Protein AF-A0A396JDG4-F1 (afdb_monomer)

Solvent-accessible surface area (backbone atoms only — not comparable to full-atom values): 11541 Å² total; per-residue (Å²): 140,85,80,85,82,84,84,81,78,86,81,74,75,76,82,70,88,58,73,81,92,76,73,89,74,81,71,79,73,73,81,69,90,82,73,82,77,80,79,78,81,78,89,77,88,85,74,96,70,84,89,73,84,75,77,83,79,75,79,80,83,83,72,79,79,73,90,72,49,70,68,58,61,70,65,62,67,87,74,78,76,72,82,42,72,64,56,54,53,49,52,51,50,54,54,50,50,62,75,68,53,84,51,70,62,62,48,53,51,50,51,51,52,32,49,76,70,69,54,38,82,82,40,52,67,63,52,48,54,51,51,53,50,59,69,71,48,86,65,65,77,40,75,81,32,70,68,52,38,50,50,52,53,52,53,40,50,76,73,68,48,91,70,85,92,72,137

Organism: Medicago truncatula (NCBI:txid3880)

Mean predicted aligned error: 16.45 Å

Foldseek 3Di:
DDDDDPDDDPPCPDPPPADPPDDPPPPPVPPPVPDDDPDPDDDDDDDDDDDPPPPPDDDDPPDDDDSDDPVNVVPDDPPPPPCDPVNVVVLVVLVVVLVPDPDLQVNLVSCVVCVVVVNNVSVVVSNVVSLVCVLPDPDPVQVVDPVSVVSNVVSCVVVPHDDDPDD

Nearest PDB structures (foldseek):
  1n20-assembly1_A  TM=7.593E-01  e=4.155E-05  Salvia officinalis
  1n23-assembly1_B  TM=8.221E-01  e=1.982E-04  Salvia officinalis
  1n21-assembly1_A  TM=8.178E-01  e=2.358E-04  Salvia officinalis
  7e6w-assembly2_B  TM=7.489E-01  e=1.418E-03  Santalum album

Secondary structure (DSSP, 8-state):
-PPP------------SS--------------TTS----------------------PPP--PPPPSS-HHHHHH---------HHHHHHHHHHHHHHHH---HHHHHHHHHHHHHTT-GGGGHHHHHHHHHHHHH---TTGGG-HHHHHHHHHHHHHTT----S--

Radius of gyration: 29.44 Å; Cα contacts (8 Å, |Δi|>4): 42; chains: 1; bounding box: 48×60×81 Å

Structure (mmCIF, N/CA/C/O backbone):
data_AF-A0A396JDG4-F1
#
_entry.id   AF-A0A396JDG4-F1
#
loop_
_atom_site.group_PDB
_atom_site.id
_atom_site.type_symbol
_atom_site.label_atom_id
_atom_site.label_alt_id
_atom_site.label_comp_id
_atom_site.label_asym_id
_atom_site.label_entity_id
_atom_site.label_seq_id
_atom_site.pdbx_PDB_ins_code
_atom_site.Cartn_x
_atom_site.Cartn_y
_atom_site.Cartn_z
_atom_site.occupancy
_atom_site.B_iso_or_equiv
_atom_site.auth_seq_id
_atom_site.auth_comp_id
_atom_site.auth_asym_id
_atom_site.auth_atom_id
_atom_site.pdbx_PDB_model_num
ATOM 1 N N . MET A 1 1 ? 8.055 34.142 14.256 1.00 36.75 1 MET A N 1
ATOM 2 C CA . MET A 1 1 ? 9.062 33.120 13.902 1.00 36.75 1 MET A CA 1
ATOM 3 C C . MET A 1 1 ? 8.554 32.400 12.665 1.00 36.75 1 MET A C 1
ATOM 5 O O . MET A 1 1 ? 7.569 31.684 12.761 1.00 36.75 1 MET A O 1
ATOM 9 N N . ALA A 1 2 ? 9.116 32.727 11.501 1.00 33.78 2 ALA A N 1
ATOM 10 C CA . ALA A 1 2 ? 8.681 32.232 10.198 1.00 33.78 2 ALA A CA 1
ATOM 11 C C . ALA A 1 2 ? 9.642 31.129 9.733 1.00 33.78 2 ALA A C 1
ATOM 13 O O . ALA A 1 2 ? 10.852 31.340 9.730 1.00 33.78 2 ALA A O 1
ATOM 14 N N . PHE A 1 3 ? 9.106 29.965 9.369 1.00 38.94 3 PHE A N 1
ATOM 15 C CA . PHE A 1 3 ? 9.867 28.866 8.775 1.00 38.94 3 PHE A CA 1
ATOM 16 C C . PHE A 1 3 ? 9.816 28.982 7.243 1.00 38.94 3 PHE A C 1
ATOM 18 O O . PHE A 1 3 ? 8.729 29.191 6.701 1.00 38.94 3 PHE A O 1
ATOM 25 N N . PRO A 1 4 ? 10.950 28.867 6.529 1.00 42.66 4 PRO A N 1
ATOM 26 C CA . PRO A 1 4 ? 10.963 28.958 5.079 1.00 42.66 4 PRO A CA 1
ATOM 27 C C . PRO A 1 4 ? 10.480 27.646 4.452 1.00 42.66 4 PRO A C 1
ATOM 29 O O . PRO A 1 4 ? 10.881 26.550 4.843 1.00 42.66 4 PRO A O 1
ATOM 32 N N . ILE A 1 5 ? 9.625 27.785 3.445 1.00 41.44 5 ILE A N 1
ATOM 33 C CA . ILE A 1 5 ? 9.131 26.709 2.592 1.00 41.44 5 ILE A CA 1
ATOM 34 C C . ILE A 1 5 ? 10.183 26.502 1.499 1.00 41.44 5 ILE A C 1
ATOM 36 O O . ILE A 1 5 ? 10.290 27.319 0.586 1.00 41.44 5 ILE A O 1
ATOM 40 N N . LEU A 1 6 ? 10.982 25.437 1.584 1.00 39.16 6 LEU A N 1
ATOM 41 C CA . LEU A 1 6 ? 11.839 25.025 0.472 1.00 39.16 6 LEU A CA 1
ATOM 42 C C . LEU A 1 6 ? 11.048 24.062 -0.416 1.00 39.16 6 LEU A C 1
ATOM 44 O O . LEU A 1 6 ? 11.137 22.841 -0.304 1.00 39.16 6 LEU A O 1
ATOM 48 N N . GLY A 1 7 ? 10.218 24.642 -1.279 1.00 44.94 7 GLY A N 1
ATOM 49 C CA . GLY A 1 7 ? 9.712 23.950 -2.451 1.00 44.94 7 GLY A CA 1
ATOM 50 C C . GLY A 1 7 ? 10.827 23.843 -3.484 1.00 44.94 7 GLY A C 1
ATOM 51 O O . GLY A 1 7 ? 11.378 24.865 -3.864 1.00 44.94 7 GLY A O 1
ATOM 52 N N . THR A 1 8 ? 11.147 22.608 -3.880 1.00 41.66 8 THR A N 1
ATOM 53 C CA . THR A 1 8 ? 11.453 22.121 -5.244 1.00 41.66 8 THR A CA 1
ATOM 54 C C . THR A 1 8 ? 12.402 20.927 -5.150 1.00 41.66 8 THR A C 1
ATOM 56 O O . THR A 1 8 ? 13.619 21.083 -5.100 1.00 41.66 8 THR A O 1
ATOM 59 N N . LEU A 1 9 ? 11.845 19.717 -5.178 1.00 39.09 9 LEU A N 1
ATOM 60 C CA . LEU A 1 9 ? 12.547 18.567 -5.740 1.00 39.09 9 LEU A CA 1
ATOM 61 C C . LEU A 1 9 ? 11.990 18.370 -7.152 1.00 39.09 9 LEU A C 1
ATOM 63 O O . LEU A 1 9 ? 10.772 18.231 -7.293 1.00 39.09 9 LEU A O 1
ATOM 67 N N . PRO A 1 10 ? 12.824 18.360 -8.205 1.00 39.09 10 PRO A N 1
ATOM 68 C CA . PRO A 1 10 ? 12.369 17.921 -9.505 1.00 39.09 10 PRO A CA 1
ATOM 69 C C . PRO A 1 10 ? 12.205 16.407 -9.401 1.00 39.09 10 PRO A C 1
ATOM 71 O O . PRO A 1 10 ? 13.180 15.655 -9.414 1.00 39.09 10 PRO A O 1
ATOM 74 N N . PHE A 1 11 ? 10.965 15.943 -9.259 1.00 40.09 11 PHE A N 1
ATOM 75 C CA . PHE A 1 11 ? 10.651 14.542 -9.493 1.00 40.09 11 PHE A CA 1
ATOM 76 C C . PHE A 1 11 ? 10.747 14.319 -11.007 1.00 40.09 11 PHE A C 1
ATOM 78 O O . PHE A 1 11 ? 9.758 14.349 -11.736 1.00 40.09 11 PHE A O 1
ATOM 85 N N . SER A 1 12 ? 11.975 14.184 -11.504 1.00 34.41 12 SER A N 1
ATOM 86 C CA . SER A 1 12 ? 12.252 13.783 -12.877 1.00 34.41 12 SER A CA 1
ATOM 87 C C . SER A 1 12 ? 11.892 12.308 -13.003 1.00 34.41 12 SER A C 1
ATOM 89 O O . SER A 1 12 ? 12.751 11.434 -12.934 1.00 34.41 12 SER A O 1
ATOM 91 N N . TYR A 1 13 ? 10.597 12.030 -13.148 1.00 37.44 13 TYR A N 1
ATOM 92 C CA . TYR A 1 13 ? 10.120 10.737 -13.611 1.00 37.44 13 TYR A CA 1
ATOM 93 C C . TYR A 1 13 ? 10.666 10.561 -15.029 1.00 37.44 13 TYR A C 1
ATOM 95 O O . TYR A 1 13 ? 10.245 11.246 -15.966 1.00 37.44 13 TYR A O 1
ATOM 103 N N . THR A 1 14 ? 11.700 9.736 -15.174 1.00 41.88 14 THR A N 1
ATOM 104 C CA . THR A 1 14 ? 12.348 9.512 -16.461 1.00 41.88 14 THR A CA 1
ATOM 105 C C . THR A 1 14 ? 11.324 8.921 -17.430 1.00 41.88 14 THR A C 1
ATOM 107 O O . THR A 1 14 ? 10.716 7.878 -17.197 1.00 41.88 14 THR A O 1
ATOM 110 N N . LYS A 1 15 ? 11.097 9.661 -18.520 1.00 48.28 15 LYS A N 1
ATOM 111 C CA . LYS A 1 15 ? 10.240 9.343 -19.668 1.00 48.28 15 LYS A CA 1
ATOM 112 C C . LYS A 1 15 ? 10.735 8.100 -20.423 1.00 48.28 15 LYS A C 1
ATOM 114 O O . LYS A 1 15 ? 11.154 8.212 -21.569 1.00 48.28 15 LYS A O 1
ATOM 119 N N . ASN A 1 16 ? 10.649 6.919 -19.821 1.00 48.09 16 ASN A N 1
ATOM 120 C CA . ASN A 1 16 ? 10.991 5.669 -20.510 1.00 48.09 16 ASN A CA 1
ATOM 121 C C . ASN A 1 16 ? 9.771 4.788 -20.815 1.00 48.09 16 ASN A C 1
ATOM 123 O O . ASN A 1 16 ? 9.929 3.681 -21.313 1.00 48.09 16 ASN A O 1
ATOM 127 N N . ILE A 1 17 ? 8.551 5.276 -20.560 1.00 52.03 17 ILE A N 1
ATOM 128 C CA . ILE A 1 17 ? 7.316 4.542 -20.892 1.00 52.03 17 ILE A CA 1
ATOM 129 C C . ILE A 1 17 ? 6.873 4.800 -22.342 1.00 52.03 17 ILE A C 1
ATOM 13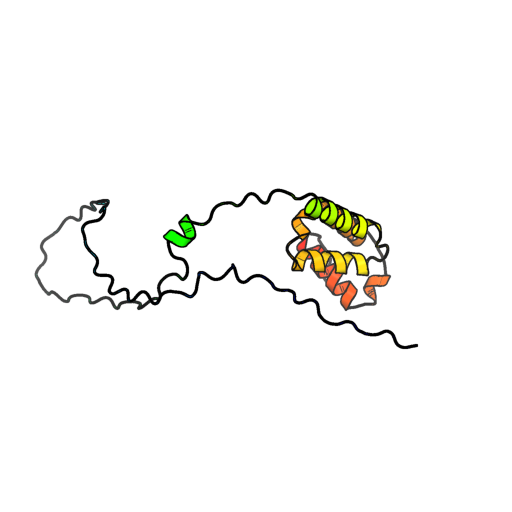1 O O . ILE A 1 17 ? 6.078 4.045 -22.887 1.00 52.03 17 ILE A O 1
ATOM 135 N N . LEU A 1 18 ? 7.389 5.840 -23.003 1.00 49.69 18 LEU A N 1
ATOM 136 C CA . LEU A 1 18 ? 7.053 6.098 -24.400 1.00 49.69 18 LEU A CA 1
ATOM 137 C C . LEU A 1 18 ? 8.112 5.465 -25.314 1.00 49.69 18 LEU A C 1
ATOM 139 O O . LEU A 1 18 ? 9.302 5.704 -25.081 1.00 49.69 18 LEU A O 1
ATOM 143 N N . PRO A 1 19 ? 7.724 4.707 -26.360 1.00 52.50 19 PRO A N 1
ATOM 144 C CA . PRO A 1 19 ? 8.673 4.308 -27.391 1.00 52.50 19 PRO A CA 1
ATOM 145 C C . PRO A 1 19 ? 9.361 5.563 -27.952 1.00 52.50 19 PRO A C 1
ATOM 147 O O . PRO A 1 19 ? 8.748 6.638 -27.969 1.00 52.50 19 PRO A O 1
ATOM 150 N N . PRO A 1 20 ? 10.627 5.470 -28.397 1.00 55.34 20 PRO A N 1
ATOM 151 C CA . PRO A 1 20 ? 11.340 6.622 -28.930 1.00 55.34 20 PRO A CA 1
ATOM 152 C C . PRO A 1 20 ? 10.517 7.266 -30.056 1.00 55.34 20 PRO A C 1
ATOM 154 O O . PRO A 1 20 ? 10.313 6.674 -31.116 1.00 55.34 20 PRO A O 1
ATOM 157 N N . LEU A 1 21 ? 10.034 8.492 -29.813 1.00 54.03 21 LEU A N 1
ATOM 158 C CA . LEU A 1 21 ? 9.389 9.365 -30.799 1.00 54.03 21 LEU A CA 1
ATOM 159 C C . LEU A 1 21 ? 10.452 9.803 -31.807 1.00 54.03 21 LEU A C 1
ATOM 161 O O . LEU A 1 21 ? 11.014 10.891 -31.731 1.00 54.03 21 LEU A O 1
ATOM 165 N N . GLY A 1 22 ? 10.804 8.901 -32.711 1.00 55.44 22 GLY A N 1
ATOM 166 C CA . GLY A 1 22 ? 11.987 9.085 -33.529 1.00 55.44 22 GLY A CA 1
ATOM 167 C C . GLY A 1 22 ? 12.079 8.059 -34.632 1.00 55.44 22 GLY A C 1
ATOM 168 O O . GLY A 1 22 ? 13.030 7.288 -34.655 1.00 55.44 22 GLY A O 1
ATOM 169 N N . LYS A 1 23 ? 11.076 8.055 -35.516 1.00 42.19 23 LYS A N 1
ATOM 170 C CA . LYS A 1 23 ? 11.201 7.880 -36.973 1.00 42.19 23 LYS A CA 1
ATOM 171 C C . LYS A 1 23 ? 9.798 7.929 -37.575 1.00 42.19 23 LYS A C 1
ATOM 173 O O . LYS A 1 23 ? 8.946 7.103 -37.264 1.00 42.19 23 LYS A O 1
ATOM 178 N N . LYS A 1 24 ? 9.548 8.909 -38.450 1.00 43.38 24 LYS A N 1
ATOM 179 C CA . LYS A 1 24 ? 8.449 8.812 -39.413 1.00 43.38 24 LYS A CA 1
ATOM 180 C C . LYS A 1 24 ? 8.814 7.671 -40.353 1.00 43.38 24 LYS A C 1
ATOM 182 O O . LYS A 1 24 ? 9.549 7.877 -41.313 1.00 43.38 24 LYS A O 1
ATOM 187 N N . TYR A 1 25 ? 8.357 6.465 -40.054 1.00 46.28 25 TYR A N 1
ATOM 188 C CA . TYR A 1 25 ? 8.369 5.409 -41.048 1.00 46.28 25 TYR A CA 1
ATOM 189 C C . TYR A 1 25 ? 7.252 5.753 -42.026 1.00 46.28 25 TYR A C 1
ATOM 191 O O . TYR A 1 25 ? 6.071 5.591 -41.728 1.00 46.28 25 TYR A O 1
ATOM 199 N N . SER A 1 26 ? 7.618 6.297 -43.182 1.00 42.47 26 SER A N 1
ATOM 200 C CA . SER A 1 26 ? 6.758 6.245 -44.355 1.00 42.47 26 SER A CA 1
ATOM 201 C C . SER A 1 26 ? 6.608 4.771 -44.733 1.00 42.47 26 SER A C 1
ATOM 203 O O . SER A 1 26 ? 7.365 4.255 -45.552 1.00 42.47 26 SER A O 1
ATOM 205 N N . SER A 1 27 ? 5.684 4.052 -44.097 1.00 46.31 27 SER A N 1
ATOM 206 C CA . SER A 1 27 ? 5.363 2.696 -44.517 1.00 46.31 27 SER A CA 1
ATOM 207 C C . SER A 1 27 ? 4.438 2.784 -45.728 1.00 46.31 27 SER A C 1
ATOM 209 O O . SER A 1 27 ? 3.234 2.562 -45.632 1.00 46.31 27 SER A O 1
ATOM 211 N N . LEU A 1 28 ? 5.014 3.048 -46.900 1.00 41.34 28 LEU A N 1
ATOM 212 C CA . LEU A 1 28 ? 4.587 2.286 -48.066 1.00 41.34 28 LEU A CA 1
ATOM 213 C C . LEU A 1 28 ? 5.071 0.862 -47.797 1.00 41.34 28 LEU A C 1
ATOM 215 O O . LEU A 1 28 ? 6.162 0.466 -48.201 1.00 41.34 28 LEU A O 1
ATOM 219 N N . ALA A 1 29 ? 4.294 0.123 -47.004 1.00 41.06 29 ALA A N 1
ATOM 220 C CA . ALA A 1 29 ? 4.475 -1.304 -46.860 1.00 41.06 29 ALA A CA 1
ATOM 221 C C . ALA A 1 29 ? 4.129 -1.912 -48.219 1.00 41.06 29 ALA A C 1
ATOM 223 O O . ALA A 1 29 ? 2.984 -2.248 -48.505 1.00 41.06 29 ALA A O 1
ATOM 224 N N . THR A 1 30 ? 5.128 -1.993 -49.092 1.00 39.91 30 THR A N 1
ATOM 225 C CA . THR A 1 30 ? 5.068 -2.908 -50.220 1.00 39.91 30 THR A CA 1
ATOM 226 C C . THR A 1 30 ? 5.162 -4.284 -49.582 1.00 39.91 30 THR A C 1
ATOM 228 O O . THR A 1 30 ? 6.231 -4.677 -49.116 1.00 39.91 30 THR A O 1
ATOM 231 N N . CYS A 1 31 ? 4.027 -4.968 -49.445 1.00 32.09 31 CYS A N 1
ATOM 232 C CA . CYS A 1 31 ? 4.004 -6.360 -49.025 1.00 32.09 31 CYS A CA 1
ATOM 233 C C . CYS A 1 31 ? 4.823 -7.154 -50.045 1.00 32.09 31 CYS A C 1
ATOM 235 O O . CYS A 1 31 ? 4.338 -7.450 -51.132 1.00 32.09 31 CYS A O 1
ATOM 237 N N . ASN A 1 32 ? 6.080 -7.452 -49.716 1.00 42.25 32 ASN A N 1
ATOM 238 C CA . ASN A 1 32 ? 6.863 -8.420 -50.462 1.00 42.25 32 ASN A CA 1
ATOM 239 C C . ASN A 1 32 ? 6.351 -9.810 -50.046 1.00 42.25 32 ASN A C 1
ATOM 241 O O . ASN A 1 32 ? 6.492 -10.164 -48.875 1.00 42.25 32 ASN A O 1
ATOM 245 N N . PRO A 1 33 ? 5.730 -10.594 -50.942 1.00 43.47 33 PRO A N 1
ATOM 246 C CA . PRO A 1 33 ? 5.060 -11.849 -50.584 1.00 43.47 33 PRO A CA 1
ATOM 247 C C . PRO A 1 33 ? 6.011 -12.996 -50.178 1.00 43.47 33 PRO A C 1
ATOM 249 O O . PRO A 1 33 ? 5.553 -14.111 -49.942 1.00 43.47 33 PRO A O 1
ATOM 252 N N . ASN A 1 34 ? 7.321 -12.751 -50.064 1.00 47.03 34 ASN A N 1
ATOM 253 C CA . ASN A 1 34 ? 8.339 -13.804 -50.010 1.00 47.03 34 ASN A CA 1
ATOM 254 C C . ASN A 1 34 ? 9.015 -14.025 -48.645 1.00 47.03 34 ASN A C 1
ATOM 256 O O . ASN A 1 34 ? 10.132 -14.536 -48.599 1.00 47.03 34 ASN A O 1
ATOM 260 N N . THR A 1 35 ? 8.363 -13.725 -47.522 1.00 47.22 35 THR A N 1
ATOM 261 C CA . THR A 1 35 ? 8.882 -14.116 -46.198 1.00 47.22 35 THR A CA 1
ATOM 262 C C . THR A 1 35 ? 7.856 -14.934 -45.414 1.00 47.22 35 THR A C 1
ATOM 264 O O . THR A 1 35 ? 6.898 -14.414 -44.858 1.00 47.22 35 THR A O 1
ATOM 267 N N . PHE A 1 36 ? 8.086 -16.254 -45.428 1.00 47.34 36 PHE A N 1
ATOM 268 C CA . PHE A 1 36 ? 7.437 -17.319 -44.652 1.00 47.34 36 PHE A CA 1
ATOM 269 C C . PHE A 1 36 ? 5.904 -17.258 -44.546 1.00 47.34 36 PHE A C 1
ATOM 271 O O . PHE A 1 36 ? 5.325 -17.012 -43.492 1.00 47.34 36 PHE A O 1
ATOM 278 N N . SER A 1 37 ? 5.239 -17.626 -45.645 1.00 45.69 37 SER A N 1
ATOM 279 C CA . SER A 1 37 ? 3.863 -18.129 -45.585 1.00 45.69 37 SER A CA 1
ATOM 280 C C . SER A 1 37 ? 3.845 -19.497 -44.899 1.00 45.69 37 SER A C 1
ATOM 282 O O . SER A 1 37 ? 4.175 -20.509 -45.521 1.00 45.69 37 SER A O 1
ATOM 284 N N . ILE A 1 38 ? 3.408 -19.558 -43.640 1.00 45.41 38 ILE A N 1
ATOM 285 C CA . ILE A 1 38 ? 2.816 -20.794 -43.117 1.00 45.41 38 ILE A CA 1
ATOM 286 C C . ILE A 1 38 ? 1.528 -20.994 -43.919 1.00 45.41 38 ILE A C 1
ATOM 288 O O . ILE A 1 38 ? 0.539 -20.296 -43.709 1.00 45.41 38 ILE A O 1
ATOM 292 N N . LYS A 1 39 ? 1.563 -21.894 -44.906 1.00 42.12 39 LYS A N 1
ATOM 293 C CA . LYS A 1 39 ? 0.383 -22.258 -45.693 1.00 42.12 39 LYS A CA 1
ATOM 294 C C . LYS A 1 39 ? -0.583 -23.033 -44.7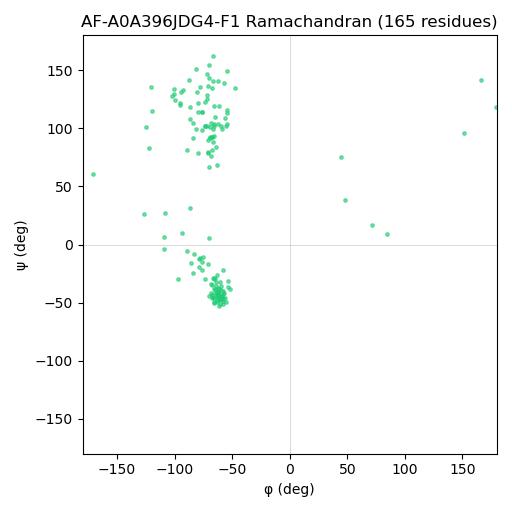96 1.00 42.12 39 LYS A C 1
ATOM 296 O O . LYS A 1 39 ? -0.488 -24.252 -44.693 1.00 42.12 39 LYS A O 1
ATOM 301 N N . THR A 1 40 ? -1.529 -22.352 -44.163 1.00 55.28 40 THR A N 1
ATOM 302 C CA . THR A 1 40 ? -2.755 -22.996 -43.687 1.00 55.28 40 THR A CA 1
ATOM 303 C C . THR A 1 40 ? -3.657 -23.227 -44.895 1.00 55.28 40 THR A C 1
ATOM 305 O O . THR A 1 40 ? -4.316 -22.321 -45.399 1.00 55.28 40 THR A O 1
ATOM 308 N N . GLN A 1 41 ? -3.630 -24.450 -45.423 1.00 45.00 41 GLN A N 1
ATOM 309 C CA . GLN A 1 41 ? -4.472 -24.841 -46.546 1.00 45.00 41 GLN A CA 1
ATOM 310 C C . GLN A 1 41 ? -5.872 -25.195 -46.027 1.00 45.00 41 GLN A C 1
ATOM 312 O O . GLN A 1 41 ? -6.098 -26.288 -45.517 1.00 45.00 41 GLN A O 1
ATOM 317 N N . CYS A 1 42 ? -6.818 -24.264 -46.147 1.00 46.47 42 CYS A N 1
ATOM 318 C CA . CYS A 1 42 ? -8.239 -24.557 -45.971 1.00 46.47 42 CYS A CA 1
ATOM 319 C C . CYS A 1 42 ? -8.804 -25.044 -47.310 1.00 46.47 42 CYS A C 1
ATOM 321 O O . CYS A 1 42 ? -8.781 -24.308 -48.295 1.00 46.47 42 CYS A O 1
ATOM 323 N N . ASN A 1 43 ? -9.297 -26.281 -47.356 1.00 50.88 43 ASN A N 1
ATOM 324 C CA . ASN A 1 43 ? -9.881 -26.860 -48.562 1.00 50.88 43 ASN A CA 1
ATOM 325 C C . ASN A 1 43 ? -11.369 -26.478 -48.633 1.00 50.88 43 ASN A C 1
ATOM 327 O O . ASN A 1 43 ? -12.171 -26.978 -47.845 1.00 50.88 43 ASN A O 1
ATOM 331 N N . ALA A 1 44 ? -11.742 -25.582 -49.546 1.00 53.38 44 ALA A N 1
ATOM 332 C CA . ALA A 1 44 ? -13.141 -25.284 -49.846 1.00 53.38 44 ALA A CA 1
ATOM 333 C C . ALA A 1 44 ? -13.551 -26.025 -51.125 1.00 53.38 44 ALA A C 1
ATOM 335 O O . ALA A 1 44 ? -12.865 -25.946 -52.141 1.00 53.38 44 ALA A O 1
ATOM 336 N N . SER A 1 45 ? -14.665 -26.756 -51.073 1.00 54.19 45 SER A N 1
ATOM 337 C CA . SER A 1 45 ? -15.236 -27.422 -52.245 1.00 54.19 45 SER A CA 1
ATOM 338 C C . SER A 1 45 ? -15.936 -26.383 -53.125 1.00 54.19 45 SER A C 1
ATOM 340 O O . SER A 1 45 ? -16.929 -25.786 -52.710 1.00 54.19 45 SER A O 1
ATOM 342 N N . SER A 1 46 ? -15.411 -26.147 -54.328 1.00 52.59 46 SER A N 1
ATOM 343 C CA . SER A 1 46 ? -16.047 -25.294 -55.330 1.00 52.59 46 SER A CA 1
ATOM 344 C C . SER A 1 46 ? -17.159 -26.072 -56.036 1.00 52.59 46 SER A C 1
ATOM 346 O O . SER A 1 46 ? -16.894 -27.045 -56.740 1.00 52.59 46 SER A O 1
ATOM 348 N N . LYS A 1 47 ? -18.413 -25.648 -55.852 1.00 50.09 47 LYS A N 1
ATOM 349 C CA . LYS A 1 47 ? -19.487 -25.941 -56.806 1.00 50.09 47 LYS A CA 1
ATOM 350 C C . LYS A 1 47 ? -19.607 -24.742 -57.737 1.00 50.09 47 LYS A C 1
ATOM 352 O O . LYS A 1 47 ? -19.844 -23.635 -57.259 1.00 50.09 47 LYS A O 1
ATOM 357 N N . ASP A 1 48 ? -19.441 -24.977 -59.033 1.00 53.03 48 ASP A N 1
ATOM 358 C CA . ASP A 1 48 ? -19.610 -23.962 -60.068 1.00 53.03 48 ASP A CA 1
ATOM 359 C C . ASP A 1 48 ? -21.076 -23.505 -60.103 1.00 53.03 48 ASP A C 1
ATOM 361 O O . ASP A 1 48 ? -21.975 -24.256 -60.488 1.00 53.03 48 ASP A O 1
ATOM 365 N N . ALA A 1 49 ? -21.327 -22.272 -59.667 1.00 49.91 49 ALA A N 1
ATOM 366 C CA . ALA A 1 49 ? -22.606 -21.591 -59.815 1.00 49.91 49 ALA A CA 1
ATOM 367 C C . ALA A 1 49 ? -22.385 -20.307 -60.619 1.00 49.91 49 ALA A C 1
ATOM 369 O O . ALA A 1 49 ? -21.401 -19.601 -60.414 1.00 49.91 49 ALA A O 1
ATOM 370 N N . LYS A 1 50 ? -23.294 -20.076 -61.573 1.00 47.38 50 LYS A N 1
ATOM 371 C CA . LYS A 1 50 ? -23.232 -19.048 -62.616 1.00 47.38 50 LYS A CA 1
ATOM 372 C C . LYS A 1 50 ? -22.863 -17.662 -62.079 1.00 47.38 50 LYS A C 1
ATOM 374 O O . LYS A 1 50 ? -23.420 -17.193 -61.093 1.00 47.38 50 LYS A O 1
ATOM 379 N N . ASP A 1 51 ? -21.952 -17.057 -62.828 1.00 54.78 51 ASP A N 1
ATOM 380 C CA . ASP A 1 51 ? -21.410 -15.711 -62.730 1.00 54.78 51 ASP A CA 1
ATOM 381 C C . ASP A 1 51 ? -22.509 -14.632 -62.766 1.00 54.78 51 ASP A C 1
ATOM 383 O O . ASP A 1 51 ? -23.055 -14.309 -63.819 1.00 54.78 51 ASP A O 1
ATOM 387 N N . ASP A 1 52 ? -22.843 -14.101 -61.592 1.00 54.91 52 ASP A N 1
ATOM 388 C CA . ASP A 1 52 ? -23.253 -12.708 -61.420 1.00 54.91 52 ASP A CA 1
ATOM 389 C C . ASP A 1 52 ? -22.261 -12.111 -60.415 1.00 54.91 52 ASP A C 1
ATOM 391 O O . ASP A 1 52 ? -22.460 -12.162 -59.196 1.00 54.91 52 ASP A O 1
ATOM 395 N N . SER A 1 53 ? -21.094 -11.685 -60.914 1.00 63.50 53 SER A N 1
ATOM 396 C CA . SER A 1 53 ? -19.980 -11.178 -60.111 1.00 63.50 53 SER A CA 1
ATOM 397 C C . SER A 1 53 ? -20.299 -9.811 -59.492 1.00 63.50 53 SER A C 1
ATOM 399 O O . SER A 1 53 ? -19.670 -8.796 -59.805 1.00 63.50 53 SER A O 1
ATOM 401 N N . GLN A 1 54 ? -21.248 -9.746 -58.562 1.00 64.12 54 GLN A N 1
ATOM 402 C CA . GLN A 1 54 ? -21.276 -8.644 -57.611 1.00 64.12 54 GLN A CA 1
ATOM 403 C C . GLN A 1 54 ? -20.107 -8.843 -56.645 1.00 64.12 54 GLN A C 1
ATOM 405 O O . GLN A 1 54 ? -20.218 -9.518 -55.622 1.00 64.12 54 GLN A O 1
ATOM 410 N N . THR A 1 55 ? -18.946 -8.278 -56.983 1.00 65.81 55 THR A N 1
ATOM 411 C CA . THR A 1 55 ? -17.816 -8.154 -56.059 1.00 65.81 55 THR A CA 1
ATOM 412 C C . THR A 1 55 ? -18.299 -7.438 -54.801 1.00 65.81 55 THR A C 1
ATOM 414 O O . THR A 1 55 ? -18.505 -6.223 -54.810 1.00 65.81 55 THR A O 1
ATOM 417 N N . ILE A 1 56 ? -18.504 -8.184 -53.713 1.00 71.25 56 ILE A N 1
ATOM 418 C CA . ILE A 1 56 ? -18.821 -7.615 -52.403 1.00 71.25 56 ILE A CA 1
ATOM 419 C C . ILE A 1 56 ? -17.571 -6.869 -51.922 1.00 71.25 56 ILE A C 1
ATOM 421 O O . ILE A 1 56 ? -16.666 -7.443 -51.314 1.00 71.25 56 ILE A O 1
ATOM 425 N N . THR A 1 57 ? -17.499 -5.573 -52.221 1.00 75.19 57 THR A N 1
ATOM 426 C CA . THR A 1 57 ? -16.399 -4.710 -51.786 1.00 75.19 57 THR A CA 1
ATOM 427 C C . THR A 1 57 ? -16.543 -4.424 -50.298 1.00 75.19 57 THR A C 1
ATOM 429 O O . THR A 1 57 ? -17.348 -3.595 -49.865 1.00 75.19 57 THR A O 1
ATOM 432 N N . ARG A 1 58 ? -15.742 -5.113 -49.484 1.00 80.06 58 ARG A N 1
ATOM 433 C CA . ARG A 1 58 ? -15.659 -4.843 -48.049 1.00 80.06 58 ARG A CA 1
ATOM 434 C C . ARG A 1 58 ? -14.929 -3.517 -47.811 1.00 80.06 58 ARG A C 1
ATOM 436 O O . ARG A 1 58 ? -13.819 -3.317 -48.294 1.00 80.06 58 ARG A O 1
ATOM 443 N N . ARG A 1 59 ? -15.525 -2.623 -47.014 1.00 84.69 59 ARG A N 1
ATOM 444 C CA . ARG A 1 59 ? -14.866 -1.375 -46.595 1.00 84.69 59 ARG A CA 1
ATOM 445 C C . ARG A 1 59 ? -13.682 -1.677 -45.670 1.00 84.69 59 ARG A C 1
ATOM 447 O O . ARG A 1 59 ? -13.808 -2.468 -44.733 1.00 84.69 59 ARG A O 1
ATOM 454 N N . SER A 1 60 ? -12.548 -1.024 -45.925 1.00 85.31 60 SER A N 1
ATOM 455 C CA . SER A 1 60 ? -11.418 -0.998 -44.992 1.00 85.31 60 SER A CA 1
ATOM 456 C C . SER A 1 60 ? -11.806 -0.224 -43.733 1.00 85.31 60 SER A C 1
ATOM 458 O O . SER A 1 60 ? -12.477 0.803 -43.813 1.00 85.31 60 SER A O 1
ATOM 460 N N . ALA A 1 61 ? -11.369 -0.706 -42.570 1.00 86.69 61 ALA A N 1
ATOM 461 C CA . ALA A 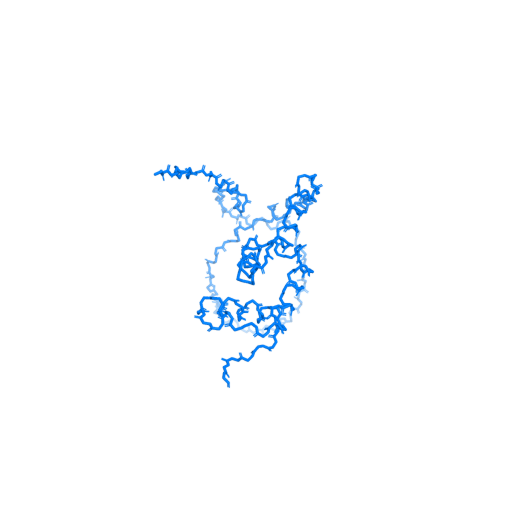1 61 ? -11.618 -0.047 -41.291 1.00 86.69 61 ALA A CA 1
ATOM 462 C C . ALA A 1 61 ? -10.695 1.163 -41.038 1.00 86.69 61 ALA A C 1
ATOM 464 O O . ALA A 1 61 ? -10.945 1.918 -40.105 1.00 86.69 61 ALA A O 1
ATOM 465 N N . ASN A 1 62 ? -9.635 1.347 -41.843 1.00 89.19 62 ASN A N 1
ATOM 466 C CA . ASN A 1 62 ? -8.634 2.419 -41.701 1.00 89.19 62 ASN A CA 1
ATOM 467 C C . ASN A 1 62 ? -8.098 2.584 -40.263 1.00 89.19 62 ASN A C 1
ATOM 469 O O . ASN A 1 62 ? -7.887 3.697 -39.780 1.00 89.19 62 ASN A O 1
ATOM 473 N N . SER A 1 63 ? -7.900 1.465 -39.563 1.00 91.19 63 SER A N 1
ATOM 474 C CA . SER A 1 63 ? -7.387 1.456 -38.194 1.00 91.19 63 SER A CA 1
ATOM 475 C C . SER A 1 63 ? -5.918 1.870 -38.150 1.00 91.19 63 SER A C 1
ATOM 477 O O . SER A 1 63 ? -5.133 1.515 -39.028 1.00 91.19 63 SER A O 1
ATOM 479 N N . GLN A 1 64 ? -5.545 2.608 -37.106 1.00 90.75 64 GLN A N 1
ATOM 480 C CA . GLN A 1 64 ? -4.154 2.985 -36.873 1.00 90.75 64 GLN A CA 1
ATOM 481 C C . GLN A 1 64 ? -3.337 1.769 -36.414 1.00 90.75 64 GLN A C 1
ATOM 483 O O . GLN A 1 64 ? -3.873 0.902 -35.713 1.00 90.75 64 GLN A O 1
ATOM 488 N N . PRO A 1 65 ? -2.051 1.690 -36.789 1.00 88.62 65 PRO A N 1
ATOM 489 C CA . PRO A 1 65 ? -1.179 0.620 -36.335 1.00 88.62 65 PRO A CA 1
ATOM 490 C C . PRO A 1 65 ? -0.917 0.713 -34.825 1.00 88.62 65 PRO A C 1
ATOM 492 O O . PRO A 1 65 ? -1.099 1.755 -34.195 1.00 88.62 65 PRO A O 1
ATOM 495 N N . SER A 1 66 ? -0.456 -0.401 -34.254 1.00 90.75 66 SER A N 1
ATOM 496 C CA . SER A 1 66 ? -0.032 -0.471 -32.855 1.00 90.75 66 SER A CA 1
ATOM 497 C C . SER A 1 66 ? 1.067 0.553 -32.553 1.00 90.75 66 SER A C 1
ATOM 499 O O . SER A 1 66 ? 2.007 0.716 -33.330 1.00 90.75 66 SER A O 1
ATOM 501 N N . ILE A 1 67 ? 0.974 1.189 -31.382 1.00 93.50 67 ILE A N 1
ATOM 502 C CA . ILE A 1 67 ? 2.025 2.065 -30.836 1.00 93.50 67 ILE A CA 1
ATOM 503 C C . ILE A 1 67 ? 3.295 1.256 -30.523 1.00 93.50 67 ILE A C 1
ATOM 505 O O . ILE A 1 67 ? 4.408 1.775 -30.597 1.00 93.50 67 ILE A O 1
ATOM 509 N N . TRP A 1 68 ? 3.134 -0.027 -30.197 1.00 92.00 68 TRP A N 1
ATOM 510 C CA . TRP A 1 68 ? 4.222 -0.939 -29.872 1.00 92.00 68 TRP A CA 1
ATOM 511 C C . TRP A 1 68 ? 4.633 -1.730 -31.109 1.00 92.00 68 TRP A C 1
ATOM 513 O O . TRP A 1 68 ? 3.816 -2.462 -31.677 1.00 92.00 68 TRP A O 1
ATOM 523 N N . THR A 1 69 ? 5.893 -1.588 -31.517 1.00 92.69 69 THR A N 1
ATOM 524 C CA . THR A 1 69 ? 6.479 -2.390 -32.593 1.00 92.69 69 THR A CA 1
ATOM 525 C C . THR A 1 69 ? 6.930 -3.747 -32.065 1.00 92.69 69 THR A C 1
ATOM 527 O O . THR A 1 69 ? 7.305 -3.879 -30.900 1.00 92.69 69 THR A O 1
ATOM 530 N N . TYR A 1 70 ? 6.921 -4.757 -32.937 1.00 91.75 70 TYR A N 1
ATOM 531 C CA . TYR A 1 70 ? 7.378 -6.103 -32.590 1.00 91.75 70 TYR A CA 1
ATOM 532 C C . TYR A 1 70 ? 8.816 -6.092 -32.056 1.00 91.75 70 TYR A C 1
ATOM 534 O O . TYR A 1 70 ? 9.069 -6.633 -30.987 1.00 91.75 70 TYR A O 1
ATOM 542 N N . ASP A 1 71 ? 9.725 -5.381 -32.732 1.00 92.50 71 ASP A N 1
ATOM 543 C CA . ASP A 1 71 ? 11.125 -5.264 -32.308 1.00 92.50 71 ASP A CA 1
ATOM 544 C C . ASP A 1 71 ? 11.265 -4.602 -30.933 1.00 92.50 71 ASP A C 1
ATOM 546 O O . ASP A 1 71 ? 12.091 -5.025 -30.127 1.00 92.50 71 ASP A O 1
ATOM 550 N N . TYR A 1 72 ? 10.441 -3.585 -30.637 1.00 90.00 72 TYR A N 1
ATOM 551 C CA . TYR A 1 72 ? 10.431 -2.951 -29.319 1.00 90.00 72 TYR A CA 1
ATOM 552 C C . TYR A 1 72 ? 10.009 -3.949 -28.246 1.00 90.00 72 TYR A C 1
ATOM 554 O O . TYR A 1 72 ? 10.719 -4.102 -27.257 1.00 90.00 72 TYR A O 1
ATOM 562 N N . ILE A 1 73 ? 8.905 -4.668 -28.465 1.00 91.62 73 ILE A N 1
ATOM 563 C CA . ILE A 1 73 ? 8.418 -5.684 -27.526 1.00 91.62 73 ILE A CA 1
ATOM 564 C C . ILE A 1 73 ? 9.479 -6.775 -27.330 1.00 91.62 73 ILE A C 1
ATOM 566 O O . ILE A 1 73 ? 9.768 -7.142 -26.197 1.00 91.62 73 ILE A O 1
ATOM 570 N N . GLN A 1 74 ? 10.107 -7.238 -28.413 1.00 90.19 74 GLN A N 1
ATOM 571 C CA . GLN A 1 74 ? 11.156 -8.258 -28.377 1.00 90.19 74 GLN A CA 1
ATOM 572 C C . GLN A 1 74 ? 12.425 -7.778 -27.654 1.00 90.19 74 GLN A C 1
ATOM 574 O O . GLN A 1 74 ? 13.140 -8.584 -27.063 1.00 90.19 74 GLN A O 1
ATOM 579 N N . SER A 1 75 ? 12.715 -6.473 -27.694 1.00 91.25 75 SER A N 1
ATOM 580 C CA . SER A 1 75 ? 13.862 -5.871 -27.004 1.00 91.25 75 SER A CA 1
ATOM 581 C C . SER A 1 75 ? 13.668 -5.719 -25.495 1.00 91.25 75 SER A C 1
ATOM 583 O O . SER A 1 75 ? 14.648 -5.483 -24.785 1.00 91.25 75 SER A O 1
ATOM 585 N N . LEU A 1 76 ? 12.432 -5.840 -24.993 1.00 90.31 76 LEU A N 1
ATOM 586 C CA . LEU A 1 76 ? 12.151 -5.776 -23.564 1.00 90.31 76 LEU A CA 1
ATOM 587 C C . LEU A 1 76 ? 12.789 -6.984 -22.881 1.00 90.31 76 LEU A C 1
ATOM 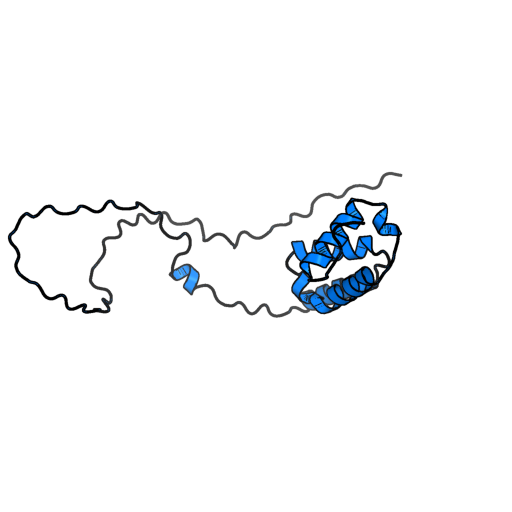589 O O . LEU A 1 76 ? 12.291 -8.106 -22.942 1.00 90.31 76 LEU A O 1
ATOM 593 N N . THR A 1 77 ? 13.910 -6.750 -22.215 1.00 85.12 77 TH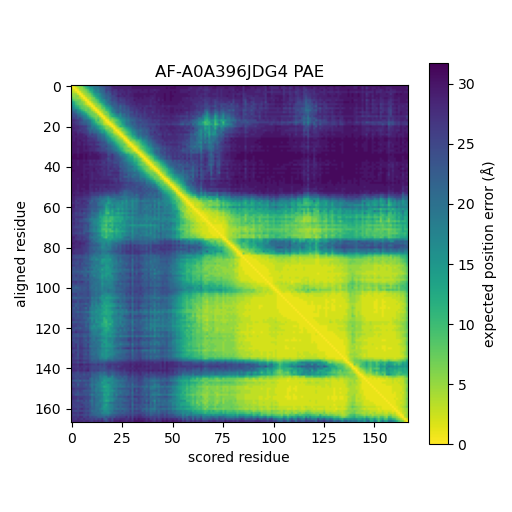R A N 1
ATOM 594 C CA . THR A 1 77 ? 14.519 -7.735 -21.333 1.00 85.12 77 THR A CA 1
ATOM 595 C C . THR A 1 77 ? 13.924 -7.594 -19.939 1.00 85.12 77 THR A C 1
ATOM 597 O O . THR A 1 77 ? 13.681 -6.486 -19.454 1.00 85.12 77 THR A O 1
ATOM 600 N N . ASN A 1 78 ? 13.701 -8.725 -19.266 1.00 72.06 78 ASN A N 1
ATOM 601 C CA . ASN A 1 78 ? 13.434 -8.710 -17.834 1.00 72.06 78 ASN A CA 1
ATOM 602 C C . ASN A 1 78 ? 14.717 -8.265 -17.137 1.00 72.06 78 ASN A C 1
ATOM 604 O O . ASN A 1 78 ? 15.604 -9.071 -16.859 1.00 72.06 78 ASN A O 1
ATOM 608 N N . LEU A 1 79 ? 14.835 -6.960 -16.901 1.00 69.25 79 LEU A N 1
ATOM 609 C CA . LEU A 1 79 ? 15.871 -6.431 -16.040 1.00 69.25 79 LEU A CA 1
ATOM 610 C C . LEU A 1 79 ? 15.551 -6.925 -14.631 1.00 69.25 79 LEU A C 1
ATOM 612 O O . LEU A 1 79 ? 14.676 -6.377 -13.960 1.00 69.25 79 LEU A O 1
ATOM 616 N N . GLU A 1 80 ? 16.226 -7.988 -14.196 1.00 61.94 80 GLU A N 1
ATOM 617 C CA . GLU A 1 80 ? 16.205 -8.376 -12.794 1.00 61.94 80 GLU A CA 1
ATOM 618 C C . GLU A 1 80 ? 16.684 -7.173 -11.988 1.00 61.94 80 GLU A C 1
ATOM 620 O O . GLU A 1 80 ? 17.849 -6.765 -12.042 1.00 61.94 80 GLU A O 1
ATOM 625 N N . VAL A 1 81 ? 15.746 -6.549 -11.277 1.00 65.38 81 VAL A N 1
ATOM 626 C CA . VAL A 1 81 ? 16.041 -5.426 -10.401 1.00 65.38 81 VAL A CA 1
ATOM 627 C C . VAL A 1 81 ? 16.837 -5.999 -9.242 1.00 65.38 81 VAL A C 1
ATOM 629 O O . VAL A 1 81 ? 16.277 -6.479 -8.258 1.00 65.38 81 VAL A O 1
ATOM 632 N N . LYS A 1 82 ? 18.165 -5.990 -9.372 1.00 70.00 82 LYS A N 1
ATOM 633 C CA . LYS A 1 82 ? 19.064 -6.367 -8.288 1.00 70.00 82 LYS A CA 1
ATOM 634 C C . LYS A 1 82 ? 18.699 -5.504 -7.087 1.00 70.00 82 LYS A C 1
ATOM 636 O O . LYS A 1 82 ? 18.831 -4.283 -7.148 1.00 70.00 82 LYS A O 1
ATOM 641 N N . HIS A 1 83 ? 18.219 -6.130 -6.013 1.00 68.31 83 HIS A N 1
ATOM 642 C CA . HIS A 1 83 ? 17.910 -5.422 -4.778 1.00 68.31 83 HIS A CA 1
ATOM 643 C C . HIS A 1 83 ? 19.191 -4.766 -4.269 1.00 68.31 83 HIS A C 1
ATOM 645 O O . HIS A 1 83 ? 20.090 -5.421 -3.740 1.00 68.31 83 HIS A O 1
ATOM 651 N N . THR A 1 84 ? 19.305 -3.461 -4.492 1.00 83.94 84 THR A N 1
ATOM 652 C CA . THR A 1 84 ? 20.435 -2.692 -4.000 1.00 83.94 84 THR A CA 1
ATOM 653 C C . THR A 1 84 ? 20.320 -2.584 -2.485 1.00 83.94 84 THR A C 1
ATOM 655 O O . THR A 1 84 ? 19.231 -2.645 -1.905 1.00 83.94 84 THR A O 1
ATOM 658 N N . LYS A 1 85 ? 21.460 -2.399 -1.817 1.00 87.56 85 LYS A N 1
ATOM 659 C CA . LYS A 1 85 ? 21.491 -2.132 -0.375 1.00 87.56 85 LYS A CA 1
ATOM 660 C C . LYS A 1 85 ? 20.559 -0.970 -0.004 1.00 87.56 85 LYS A C 1
ATOM 662 O O . LYS A 1 85 ? 19.867 -1.038 1.004 1.00 87.56 85 LYS A O 1
ATOM 667 N N . GLU A 1 86 ? 20.502 0.055 -0.849 1.00 87.56 86 GLU A N 1
ATOM 668 C CA . GLU A 1 86 ? 19.634 1.223 -0.681 1.00 87.56 86 GLU A CA 1
ATOM 669 C C . GLU A 1 86 ? 18.150 0.855 -0.691 1.00 87.56 86 GLU A C 1
ATOM 671 O O . GLU A 1 86 ? 17.412 1.300 0.186 1.00 87.56 86 GLU A O 1
ATOM 676 N N . PHE A 1 87 ? 17.724 -0.002 -1.625 1.00 88.62 87 PHE A N 1
ATOM 677 C CA . PHE A 1 87 ? 16.347 -0.484 -1.685 1.00 88.62 87 PHE A CA 1
ATOM 678 C C . PHE A 1 87 ? 15.958 -1.231 -0.406 1.00 88.62 87 PHE A C 1
ATOM 680 O O . PHE A 1 87 ? 14.917 -0.944 0.181 1.00 88.62 87 PHE A O 1
ATOM 687 N N . LEU A 1 88 ? 16.809 -2.150 0.063 1.00 91.19 88 LEU A N 1
ATOM 688 C CA . LEU A 1 88 ? 16.550 -2.902 1.294 1.00 91.19 88 LEU A CA 1
ATOM 689 C C . LEU A 1 88 ? 16.496 -1.977 2.515 1.00 91.19 88 LEU A C 1
ATOM 691 O O . LEU A 1 88 ? 15.583 -2.084 3.329 1.00 91.19 88 LEU A O 1
ATOM 695 N N . MET A 1 89 ? 17.421 -1.018 2.613 1.00 92.75 89 MET A N 1
ATOM 696 C CA . MET A 1 89 ? 17.412 -0.023 3.688 1.00 92.75 89 MET A CA 1
ATOM 697 C C . MET A 1 89 ? 16.151 0.843 3.660 1.00 92.75 89 MET A C 1
ATOM 699 O O . MET A 1 89 ? 15.590 1.138 4.713 1.00 92.75 89 MET A O 1
ATOM 703 N N . LEU A 1 90 ? 15.694 1.261 2.478 1.00 93.94 90 LEU A N 1
ATOM 704 C CA . LEU A 1 90 ? 14.475 2.054 2.346 1.00 93.94 90 LEU A CA 1
ATOM 705 C C . LEU A 1 90 ? 13.234 1.231 2.704 1.00 93.94 90 LEU A C 1
ATOM 707 O O . LEU A 1 90 ? 12.368 1.724 3.423 1.00 93.94 90 LEU A O 1
ATOM 711 N N . LYS A 1 91 ? 13.180 -0.031 2.272 1.00 93.31 91 LYS A N 1
ATOM 712 C CA . LYS A 1 91 ? 12.102 -0.957 2.625 1.00 93.31 91 LYS A CA 1
ATOM 713 C C . LYS A 1 91 ? 11.987 -1.132 4.141 1.00 93.31 91 LYS A C 1
ATOM 715 O O . LYS A 1 91 ? 10.891 -1.019 4.685 1.00 93.31 91 LYS A O 1
ATOM 720 N N . GLU A 1 92 ? 13.106 -1.326 4.833 1.00 94.69 92 GLU A N 1
ATOM 721 C CA . GLU A 1 92 ? 13.114 -1.431 6.297 1.00 94.69 92 GLU A CA 1
ATOM 722 C C . GLU A 1 92 ? 12.749 -0.109 6.988 1.00 94.69 92 GLU A C 1
ATOM 724 O O . GLU A 1 92 ? 12.033 -0.110 7.988 1.00 94.69 92 GLU A O 1
ATOM 729 N N . LYS A 1 93 ? 13.140 1.046 6.435 1.00 94.88 93 LYS A N 1
ATOM 730 C CA . LYS A 1 93 ? 12.674 2.348 6.945 1.00 94.88 93 LYS A CA 1
ATOM 731 C C . LYS A 1 93 ? 11.154 2.481 6.871 1.00 94.88 93 LYS A C 1
ATOM 733 O O . LYS A 1 93 ? 10.545 2.890 7.854 1.00 94.88 93 LYS A O 1
ATOM 738 N N . VAL A 1 94 ? 10.546 2.100 5.747 1.00 95.25 94 VAL A N 1
ATOM 739 C CA . VAL A 1 94 ? 9.082 2.105 5.583 1.00 95.25 94 VAL A CA 1
ATOM 740 C C . VAL A 1 94 ? 8.418 1.147 6.578 1.00 95.25 94 VAL A C 1
ATOM 742 O O . VAL A 1 94 ? 7.425 1.514 7.202 1.00 95.25 94 VAL A O 1
ATOM 745 N N . ARG A 1 95 ? 9.007 -0.033 6.824 1.00 94.44 95 ARG A N 1
ATOM 746 C CA . ARG A 1 95 ? 8.544 -0.957 7.879 1.00 94.44 95 ARG A CA 1
ATOM 747 C C . ARG A 1 95 ? 8.564 -0.333 9.267 1.00 94.44 95 ARG A C 1
ATOM 749 O O . ARG A 1 95 ? 7.588 -0.444 10.000 1.00 94.44 95 ARG A O 1
ATOM 756 N N . MET A 1 96 ? 9.643 0.355 9.628 1.00 93.25 96 MET A N 1
ATOM 757 C CA . MET A 1 96 ? 9.725 1.039 10.921 1.00 93.25 96 MET A CA 1
ATOM 758 C C . MET A 1 96 ? 8.700 2.171 11.052 1.00 93.25 96 MET A C 1
ATOM 760 O O . MET A 1 96 ? 8.205 2.406 12.152 1.00 93.25 96 MET A O 1
ATOM 764 N N . MET A 1 97 ? 8.351 2.853 9.955 1.00 93.88 97 MET A N 1
ATOM 765 C CA . MET A 1 97 ? 7.318 3.896 9.978 1.00 93.88 97 MET A CA 1
ATOM 766 C C . MET A 1 97 ? 5.949 3.339 10.377 1.00 93.88 97 MET A C 1
ATOM 768 O O . MET A 1 97 ? 5.261 3.994 11.154 1.00 93.88 97 MET A O 1
ATOM 772 N N . PHE A 1 98 ? 5.592 2.120 9.949 1.00 90.50 98 PHE A N 1
ATOM 773 C CA . PHE A 1 98 ? 4.364 1.461 10.412 1.00 90.50 98 PHE A CA 1
ATOM 774 C C . PHE A 1 98 ? 4.319 1.304 11.936 1.00 90.50 98 PHE A C 1
ATOM 776 O O . PHE A 1 98 ? 3.290 1.576 12.542 1.00 90.50 98 PHE A O 1
ATOM 783 N N . ASN A 1 99 ? 5.440 0.927 12.558 1.00 86.75 99 ASN A N 1
ATOM 784 C CA . ASN A 1 99 ? 5.514 0.698 14.005 1.00 86.75 99 ASN A CA 1
ATOM 785 C C . ASN A 1 99 ? 5.556 1.992 14.831 1.00 86.75 99 ASN A C 1
ATOM 787 O O . ASN A 1 99 ? 5.274 1.961 16.023 1.00 86.75 99 ASN A O 1
ATOM 791 N N . LYS A 1 100 ? 5.964 3.115 14.227 1.00 90.75 100 LYS A N 1
ATOM 792 C CA . LYS A 1 100 ? 6.088 4.406 14.920 1.00 90.75 100 LYS A CA 1
ATOM 793 C C . LYS A 1 100 ? 4.761 5.169 14.989 1.00 90.75 100 LYS A C 1
ATOM 795 O O . LYS A 1 100 ? 4.611 6.041 15.837 1.00 90.75 100 LYS A O 1
ATOM 800 N N . MET A 1 101 ? 3.833 4.900 14.075 1.00 88.38 101 MET A N 1
ATOM 801 C CA . MET A 1 101 ? 2.537 5.576 14.061 1.00 88.38 101 MET A CA 1
ATOM 802 C C . MET A 1 101 ? 1.606 4.962 15.103 1.00 88.38 101 MET A C 1
ATOM 804 O O . MET A 1 101 ? 1.292 3.776 15.028 1.00 88.38 101 MET A O 1
ATOM 808 N N . GLU A 1 102 ? 1.138 5.785 16.036 1.00 83.69 102 GLU A N 1
ATOM 809 C CA . GLU A 1 102 ? 0.193 5.378 17.085 1.00 83.69 102 GLU A CA 1
ATOM 810 C C . GLU A 1 102 ? -1.261 5.716 16.718 1.00 83.69 102 GLU A C 1
ATOM 812 O O . GLU A 1 102 ? -2.183 5.005 17.112 1.00 83.69 102 GLU A O 1
ATOM 817 N N . ASN A 1 103 ? -1.477 6.771 15.925 1.00 88.00 103 ASN A N 1
ATOM 818 C CA . ASN A 1 103 ? -2.813 7.212 15.536 1.00 88.00 103 ASN A CA 1
ATOM 819 C C . ASN A 1 103 ? -3.374 6.365 14.386 1.00 88.00 103 ASN A C 1
ATOM 821 O O . ASN A 1 103 ? -2.743 6.231 13.336 1.00 88.00 103 ASN A O 1
ATOM 825 N N . GLU A 1 104 ? -4.613 5.888 14.534 1.00 89.00 104 GLU A N 1
ATOM 826 C CA . GLU A 1 104 ? -5.306 5.098 13.503 1.00 89.00 104 GLU A CA 1
ATOM 827 C C . GLU A 1 104 ? -5.463 5.867 12.178 1.00 89.00 104 GLU A C 1
ATOM 829 O O . GLU A 1 104 ? -5.369 5.278 11.105 1.00 89.00 104 GLU A O 1
ATOM 834 N N . ILE A 1 105 ? -5.689 7.187 12.235 1.00 90.25 105 ILE A N 1
ATOM 835 C CA . ILE A 1 105 ? -5.842 8.023 11.033 1.00 90.25 105 ILE A CA 1
ATOM 836 C C . ILE A 1 105 ? -4.527 8.071 10.251 1.00 90.25 105 ILE A C 1
ATOM 838 O O . ILE A 1 105 ? -4.528 7.758 9.064 1.00 90.25 105 ILE A O 1
ATOM 842 N N . ASP A 1 106 ? -3.415 8.379 10.922 1.00 92.62 106 ASP A N 1
ATOM 843 C CA . ASP A 1 106 ? -2.088 8.460 10.297 1.00 92.62 106 ASP A CA 1
ATOM 844 C C . ASP A 1 106 ? -1.699 7.115 9.661 1.00 92.62 106 ASP A C 1
ATOM 846 O O . ASP A 1 106 ? -1.174 7.063 8.548 1.00 92.62 106 ASP A O 1
ATOM 850 N N . GLN A 1 107 ? -2.026 6.005 10.333 1.00 93.75 107 GLN A N 1
ATOM 851 C CA . GLN A 1 107 ? -1.826 4.659 9.800 1.00 93.75 107 GLN A CA 1
ATOM 852 C C . GLN A 1 107 ? -2.635 4.417 8.516 1.00 93.75 107 GLN A C 1
ATOM 854 O O . GLN A 1 107 ? -2.090 3.905 7.535 1.00 93.75 107 GLN A O 1
ATOM 859 N N . LEU A 1 108 ? -3.919 4.793 8.491 1.00 94.06 108 LEU A N 1
ATOM 860 C CA . LEU A 1 108 ? -4.770 4.654 7.304 1.00 94.06 108 LEU A CA 1
ATOM 861 C C . LEU A 1 108 ? -4.282 5.532 6.145 1.00 94.06 108 LEU A C 1
ATOM 863 O O . LEU A 1 108 ? -4.251 5.073 5.003 1.00 94.06 108 LEU A O 1
ATOM 867 N N . GLU A 1 109 ? -3.868 6.768 6.423 1.00 95.12 109 GLU A N 1
ATOM 868 C CA . GLU A 1 109 ? -3.288 7.660 5.414 1.00 95.12 109 GLU A CA 1
ATOM 869 C C . GLU A 1 109 ? -2.002 7.087 4.830 1.00 95.12 109 GLU A C 1
ATOM 871 O O . GLU A 1 109 ? -1.805 7.095 3.614 1.00 95.12 109 GLU A O 1
ATOM 876 N N . PHE A 1 110 ? -1.141 6.529 5.678 1.00 96.38 110 PHE A N 1
ATOM 877 C CA . PHE A 1 110 ? 0.099 5.923 5.224 1.00 96.38 110 PHE A CA 1
ATOM 878 C C . PHE A 1 110 ? -0.149 4.717 4.316 1.00 96.38 110 PHE A C 1
ATOM 880 O O . PHE A 1 110 ? 0.491 4.588 3.268 1.00 96.38 110 PHE A O 1
ATOM 887 N N . ILE A 1 111 ? -1.118 3.866 4.667 1.00 96.38 111 ILE A N 1
ATOM 888 C CA . ILE A 1 111 ? -1.549 2.755 3.810 1.00 96.38 111 ILE A CA 1
ATOM 889 C C . ILE A 1 111 ? -2.045 3.285 2.461 1.00 96.38 111 ILE A C 1
ATOM 891 O O . ILE A 1 111 ? -1.630 2.773 1.418 1.00 96.38 111 ILE A O 1
ATOM 895 N N . ASP A 1 112 ? -2.885 4.322 2.460 1.00 96.25 112 ASP A N 1
ATOM 896 C CA . ASP A 1 112 ? -3.407 4.914 1.227 1.00 96.25 112 ASP A CA 1
ATOM 897 C C . ASP A 1 112 ? -2.291 5.452 0.323 1.00 96.25 112 ASP A C 1
ATOM 899 O O . ASP A 1 112 ? -2.264 5.180 -0.880 1.00 96.25 112 ASP A O 1
ATOM 903 N N . VAL A 1 113 ? -1.314 6.152 0.903 1.00 97.00 113 VAL A N 1
ATOM 904 C CA . VAL A 1 113 ? -0.148 6.663 0.173 1.00 97.00 113 VAL A CA 1
ATOM 905 C C . VAL A 1 113 ? 0.645 5.517 -0.456 1.00 97.00 113 VAL A C 1
ATOM 907 O O . VAL A 1 113 ? 0.966 5.577 -1.645 1.00 97.00 113 VAL A O 1
ATOM 910 N N . LEU A 1 114 ? 0.923 4.442 0.284 1.00 96.50 114 LEU A N 1
ATOM 911 C CA . LEU A 1 114 ? 1.663 3.289 -0.244 1.00 96.50 114 LEU A CA 1
ATOM 912 C C . LEU A 1 114 ? 0.913 2.569 -1.371 1.00 96.50 114 LEU A C 1
ATOM 914 O O . LEU A 1 114 ? 1.540 2.097 -2.327 1.00 96.50 114 LEU A O 1
ATOM 918 N N . GLN A 1 115 ? -0.416 2.490 -1.281 1.00 95.88 115 GLN A N 1
ATOM 919 C CA . GLN A 1 115 ? -1.253 1.919 -2.337 1.00 95.88 115 GLN A CA 1
ATOM 920 C C . GLN A 1 115 ? -1.218 2.778 -3.599 1.00 95.88 115 GLN A C 1
ATOM 922 O O . GLN A 1 115 ? -1.010 2.250 -4.690 1.00 95.88 115 GLN A O 1
ATOM 927 N N . ARG A 1 116 ? -1.343 4.102 -3.460 1.00 96.19 116 ARG A N 1
ATOM 928 C CA . ARG A 1 116 ? -1.286 5.046 -4.589 1.00 96.19 116 ARG A CA 1
ATOM 929 C C . ARG A 1 116 ? 0.092 5.109 -5.243 1.00 96.19 116 ARG A C 1
ATOM 931 O O . ARG A 1 116 ? 0.179 5.342 -6.444 1.00 96.19 116 ARG A O 1
ATOM 938 N N . LEU A 1 117 ? 1.152 4.858 -4.476 1.00 96.19 117 LEU A N 1
ATOM 939 C CA . LEU A 1 117 ? 2.514 4.699 -4.991 1.00 96.19 117 LEU A CA 1
ATOM 940 C C . LEU A 1 117 ? 2.748 3.345 -5.683 1.00 96.19 117 LEU A C 1
ATOM 942 O O . LEU A 1 117 ? 3.788 3.161 -6.311 1.00 96.19 117 LEU A O 1
ATOM 946 N N . GLY A 1 118 ? 1.823 2.388 -5.567 1.00 95.19 118 GLY A N 1
ATOM 947 C CA . GLY A 1 118 ? 1.957 1.059 -6.166 1.00 95.19 118 GLY A CA 1
ATOM 948 C C . GLY A 1 118 ? 2.997 0.165 -5.483 1.00 95.19 118 GLY A C 1
ATOM 949 O O . GLY A 1 118 ? 3.417 -0.834 -6.061 1.00 95.19 118 GLY A O 1
ATOM 950 N N . VAL A 1 119 ? 3.419 0.496 -4.258 1.00 95.62 119 VAL A N 1
ATOM 951 C CA . VAL A 1 119 ? 4.434 -0.263 -3.495 1.00 95.62 119 VAL A CA 1
ATOM 952 C C . VAL A 1 119 ? 3.853 -1.021 -2.301 1.00 95.62 119 VAL A C 1
ATOM 954 O O . VAL A 1 119 ? 4.567 -1.787 -1.656 1.00 95.62 119 VAL A O 1
ATOM 957 N N . ALA A 1 120 ? 2.554 -0.857 -2.024 1.00 95.50 120 ALA A N 1
ATOM 958 C CA . ALA A 1 120 ? 1.858 -1.519 -0.918 1.00 95.50 120 ALA A CA 1
ATOM 959 C C . ALA A 1 120 ? 2.021 -3.048 -0.907 1.00 95.50 120 ALA A C 1
ATOM 961 O O . ALA A 1 120 ? 2.112 -3.633 0.168 1.00 95.50 120 ALA A O 1
ATOM 962 N N . TYR A 1 121 ? 2.151 -3.685 -2.079 1.00 94.25 121 TYR A N 1
ATOM 963 C CA . TYR A 1 121 ? 2.307 -5.141 -2.198 1.00 94.25 121 TYR A CA 1
ATOM 964 C C . TYR A 1 121 ? 3.524 -5.697 -1.437 1.00 94.25 121 TYR A C 1
ATOM 966 O O . TYR A 1 121 ? 3.564 -6.879 -1.101 1.00 94.25 121 TYR A O 1
ATOM 974 N N . GLN A 1 122 ? 4.529 -4.862 -1.153 1.00 93.75 122 GLN A N 1
ATOM 975 C CA . GLN A 1 122 ? 5.715 -5.272 -0.400 1.00 93.75 122 GLN A CA 1
ATOM 976 C C . GLN A 1 122 ? 5.492 -5.351 1.114 1.00 93.75 122 GLN A C 1
ATOM 978 O O . GLN A 1 122 ? 6.349 -5.905 1.809 1.00 93.75 122 GLN A O 1
ATOM 983 N N . PHE A 1 123 ? 4.376 -4.803 1.602 1.00 95.75 123 PHE A N 1
ATOM 984 C CA . PHE A 1 123 ? 4.051 -4.630 3.019 1.00 95.75 123 PHE A CA 1
ATOM 985 C C . PHE A 1 123 ? 2.687 -5.239 3.378 1.00 95.75 123 PHE A C 1
ATOM 987 O O . PHE A 1 123 ? 2.026 -4.790 4.311 1.00 95.75 123 PHE A O 1
ATOM 994 N N . ASN A 1 124 ? 2.230 -6.245 2.623 1.00 95.00 124 ASN A N 1
ATOM 995 C CA . ASN A 1 124 ? 0.909 -6.854 2.819 1.00 95.00 124 ASN A CA 1
ATOM 996 C C . ASN A 1 124 ? 0.681 -7.333 4.262 1.00 95.00 124 ASN A C 1
ATOM 998 O O . ASN A 1 124 ? -0.421 -7.194 4.784 1.00 95.00 124 ASN A O 1
ATOM 1002 N N . ASN A 1 125 ? 1.721 -7.852 4.920 1.00 94.75 125 ASN A N 1
ATOM 1003 C CA . ASN A 1 125 ? 1.623 -8.348 6.292 1.00 94.75 125 ASN A CA 1
ATOM 1004 C C . ASN A 1 125 ? 1.421 -7.206 7.296 1.00 94.75 125 ASN A C 1
ATOM 1006 O O . ASN A 1 125 ? 0.606 -7.317 8.207 1.00 94.75 125 ASN A O 1
ATOM 1010 N N . GLU A 1 126 ? 2.178 -6.121 7.151 1.00 95.06 126 GLU A N 1
ATOM 1011 C CA . GLU A 1 126 ? 2.094 -4.930 7.993 1.00 95.06 126 GLU A CA 1
ATOM 1012 C C . GLU A 1 126 ? 0.737 -4.235 7.807 1.00 95.06 126 GLU A C 1
ATOM 1014 O O . GLU A 1 126 ? 0.061 -3.928 8.787 1.00 95.06 126 GLU A O 1
ATOM 1019 N N . ILE A 1 127 ? 0.305 -4.076 6.552 1.00 96.06 127 ILE A N 1
ATOM 1020 C CA . ILE A 1 127 ? -0.990 -3.488 6.192 1.00 96.06 127 ILE A CA 1
ATOM 1021 C C . ILE A 1 127 ? -2.142 -4.328 6.754 1.00 96.06 127 ILE A C 1
ATOM 1023 O O . ILE A 1 127 ? -3.040 -3.772 7.382 1.00 96.06 127 ILE A O 1
ATOM 1027 N N . GLY A 1 128 ? -2.102 -5.653 6.578 1.00 95.38 128 GLY A N 1
ATOM 1028 C CA . GLY A 1 128 ? -3.127 -6.563 7.094 1.00 95.38 128 GLY A CA 1
ATOM 1029 C C . GLY A 1 128 ? -3.278 -6.458 8.610 1.00 95.38 128 GLY A C 1
ATOM 1030 O O . GLY A 1 128 ? -4.376 -6.225 9.098 1.00 95.38 128 GLY A O 1
ATOM 1031 N N . LYS A 1 129 ? -2.165 -6.493 9.356 1.00 94.38 129 LYS A N 1
ATOM 1032 C CA . LYS A 1 129 ? -2.182 -6.351 10.823 1.00 94.38 129 LYS A CA 1
ATOM 1033 C C . LYS A 1 129 ? -2.823 -5.046 11.292 1.00 94.38 129 LYS A C 1
ATOM 1035 O O . LYS A 1 129 ? -3.577 -5.045 12.262 1.00 94.38 129 LYS A O 1
ATOM 1040 N N . ILE A 1 130 ? -2.508 -3.934 10.630 1.00 93.50 130 ILE A N 1
ATOM 1041 C CA . ILE A 1 130 ? -3.069 -2.625 10.980 1.00 93.50 130 ILE A CA 1
ATOM 1042 C C . ILE A 1 130 ? -4.567 -2.593 10.685 1.00 93.50 130 ILE A C 1
ATOM 1044 O O . ILE A 1 130 ? -5.347 -2.164 11.532 1.00 93.50 130 ILE A O 1
ATOM 1048 N N . LEU A 1 131 ? -4.983 -3.071 9.511 1.00 94.31 131 LEU A N 1
ATOM 1049 C CA . LEU A 1 131 ? -6.395 -3.099 9.137 1.00 94.31 131 LEU A CA 1
ATOM 1050 C C . LEU A 1 131 ? -7.206 -4.049 10.021 1.00 94.31 131 LEU A C 1
ATOM 1052 O O . LEU A 1 131 ? -8.307 -3.679 10.417 1.00 94.31 131 LEU A O 1
ATOM 1056 N N . ASP A 1 132 ? -6.651 -5.201 10.406 1.00 93.75 132 ASP A N 1
ATOM 1057 C CA . ASP A 1 132 ? -7.251 -6.113 11.385 1.00 93.75 132 ASP A CA 1
ATOM 1058 C C . ASP A 1 132 ? -7.461 -5.413 12.729 1.00 93.75 132 ASP A C 1
ATOM 1060 O O . ASP A 1 132 ? -8.542 -5.491 13.317 1.00 93.75 132 ASP A O 1
ATOM 1064 N N . ASN A 1 133 ? -6.443 -4.700 13.217 1.00 91.69 133 ASN A N 1
ATOM 1065 C CA . ASN A 1 133 ? -6.535 -3.963 14.473 1.00 91.69 133 ASN A CA 1
ATOM 1066 C C . ASN A 1 133 ? -7.620 -2.878 14.401 1.00 91.69 133 ASN A C 1
ATOM 1068 O O . ASN A 1 133 ? -8.472 -2.797 15.279 1.00 91.69 133 ASN A O 1
ATOM 1072 N N . ILE A 1 134 ? -7.648 -2.102 13.315 1.00 90.56 134 ILE A N 1
ATOM 1073 C CA . ILE A 1 134 ? -8.629 -1.029 13.096 1.00 90.56 134 ILE A CA 1
ATOM 1074 C C . ILE A 1 134 ? -10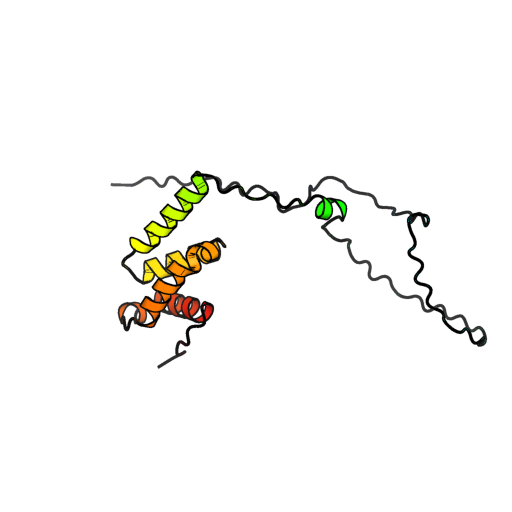.047 -1.577 12.877 1.00 90.56 134 ILE A C 1
ATOM 1076 O O . ILE A 1 134 ? -11.032 -0.929 13.240 1.00 90.56 134 ILE A O 1
ATOM 1080 N N . TYR A 1 135 ? -10.193 -2.743 12.250 1.00 90.06 135 TYR A N 1
ATOM 1081 C CA . TYR A 1 135 ? -11.492 -3.386 12.056 1.00 90.06 135 TYR A CA 1
ATOM 1082 C C . TYR A 1 135 ? -12.081 -3.846 13.391 1.00 90.06 135 TYR A C 1
ATOM 1084 O O . TYR A 1 135 ? -13.260 -3.614 13.658 1.00 90.06 135 TYR A O 1
ATOM 1092 N N . ASN A 1 136 ? -11.246 -4.449 14.240 1.00 88.69 136 ASN A N 1
ATOM 1093 C CA . ASN A 1 136 ? -11.649 -4.934 15.557 1.00 88.69 136 ASN A CA 1
ATOM 1094 C C . ASN A 1 136 ? -11.746 -3.812 16.605 1.00 88.69 136 ASN A C 1
ATOM 1096 O O . ASN A 1 136 ? -12.413 -3.988 17.628 1.00 88.69 136 ASN A O 1
ATOM 1100 N N . SER A 1 137 ? -11.120 -2.655 16.370 1.00 83.06 137 SER A N 1
ATOM 1101 C CA . SER A 1 137 ? -11.209 -1.515 17.277 1.00 83.06 137 SER A CA 1
ATOM 1102 C C . SER A 1 137 ? -12.600 -0.865 17.221 1.00 83.06 137 SER A C 1
ATOM 1104 O O . SER A 1 137 ? -13.109 -0.450 16.177 1.00 83.06 137 SER A O 1
ATOM 1106 N N . GLN A 1 138 ? -13.240 -0.744 18.388 1.00 66.94 138 GLN A N 1
ATOM 1107 C CA . GLN A 1 138 ? -14.510 -0.023 18.567 1.00 66.94 138 GLN A CA 1
ATOM 1108 C C . GLN A 1 138 ? -14.288 1.478 18.819 1.00 66.94 138 GLN A C 1
ATOM 1110 O O . GLN A 1 138 ? -15.054 2.124 19.537 1.00 66.94 138 GLN A O 1
ATOM 1115 N N . THR A 1 139 ? -13.232 2.058 18.247 1.00 64.69 139 THR A N 1
ATOM 1116 C CA . THR A 1 139 ? -12.852 3.449 18.502 1.00 64.69 139 THR A CA 1
ATOM 1117 C C . THR A 1 139 ? -13.906 4.418 17.965 1.00 64.69 139 THR A C 1
ATOM 1119 O O . THR A 1 139 ? -14.213 4.493 16.773 1.00 64.69 139 THR A O 1
ATOM 1122 N N . SER A 1 140 ? -14.486 5.201 18.878 1.00 60.66 140 SER A N 1
ATOM 1123 C CA . SER A 1 140 ? -15.450 6.263 18.566 1.00 60.66 140 SER A CA 1
ATOM 1124 C C . SER A 1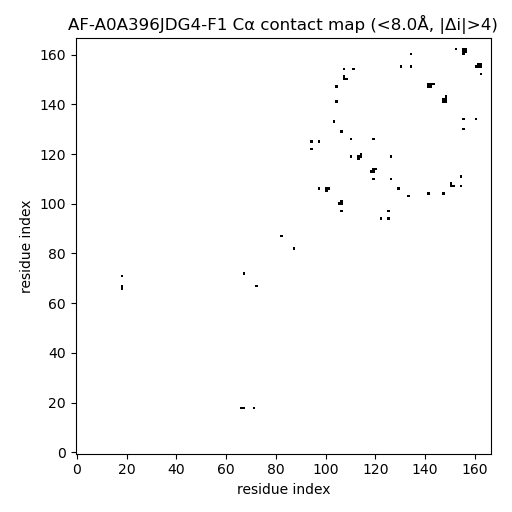 140 ? -14.802 7.472 17.888 1.00 60.66 140 SER A C 1
ATOM 1126 O O . SER A 1 140 ? -15.505 8.257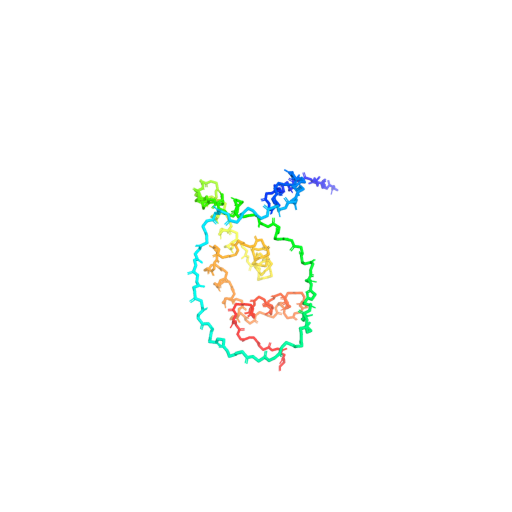 17.256 1.00 60.66 140 SER A O 1
ATOM 1128 N N . MET A 1 141 ? -13.471 7.603 17.969 1.00 61.06 141 MET A N 1
ATOM 1129 C CA . MET A 1 141 ? -12.720 8.742 17.431 1.00 61.06 141 MET A CA 1
ATOM 1130 C C . MET A 1 141 ? -12.934 8.941 15.928 1.00 61.06 141 MET A C 1
ATOM 1132 O O . MET A 1 141 ? -13.093 10.071 15.471 1.00 61.06 141 MET A O 1
ATOM 1136 N N . LEU A 1 142 ? -12.994 7.850 15.159 1.00 66.62 142 LEU A N 1
ATOM 1137 C CA . LEU A 1 142 ? -13.157 7.932 13.708 1.00 66.62 142 LEU A CA 1
ATOM 1138 C C . LEU A 1 142 ? -14.579 8.342 13.309 1.00 66.62 142 LEU A C 1
ATOM 1140 O O . LEU A 1 142 ? -14.741 9.020 12.298 1.00 66.62 142 LEU A O 1
ATOM 1144 N N . LYS A 1 143 ? -15.591 8.005 14.124 1.00 69.38 143 LYS A N 1
ATOM 1145 C CA . LYS A 1 143 ?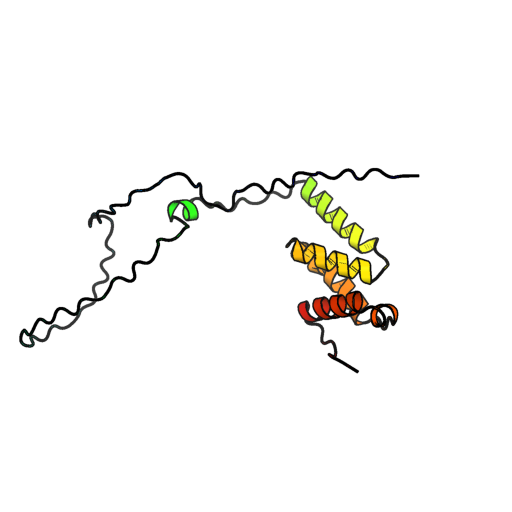 -17.018 8.210 13.805 1.00 69.38 143 LYS A CA 1
ATOM 1146 C C . LYS A 1 143 ? -17.404 9.682 13.648 1.00 69.38 143 LYS A C 1
ATOM 1148 O O . LYS A 1 143 ? -18.343 9.985 12.922 1.00 69.38 143 LYS A O 1
ATOM 1153 N N . ASN A 1 144 ? -16.675 10.590 14.295 1.00 76.06 144 ASN A N 1
ATOM 1154 C CA . ASN A 1 144 ? -16.982 12.023 14.272 1.00 76.06 144 ASN A CA 1
ATOM 1155 C C . ASN A 1 144 ? -16.308 12.764 13.105 1.00 76.06 144 ASN A C 1
ATOM 1157 O O . ASN A 1 144 ? -16.554 13.953 12.911 1.00 76.06 144 ASN A O 1
ATOM 1161 N N . ASN A 1 145 ? -15.460 12.085 12.325 1.00 85.62 145 ASN A N 1
ATOM 1162 C CA . ASN A 1 145 ? -14.743 12.672 11.201 1.00 85.62 145 ASN A CA 1
ATOM 1163 C C . ASN A 1 145 ? -15.114 11.948 9.898 1.00 85.62 145 ASN A C 1
ATOM 1165 O O . ASN A 1 145 ? -14.786 10.775 9.704 1.00 85.62 145 ASN A O 1
ATOM 1169 N N . LEU A 1 146 ? -15.773 12.671 8.985 1.00 90.81 146 LEU A N 1
ATOM 1170 C CA . LEU A 1 146 ? -16.209 12.141 7.691 1.00 90.81 146 LEU A CA 1
ATOM 1171 C C . LEU A 1 146 ? -15.034 11.622 6.855 1.00 90.81 146 LEU A C 1
ATOM 1173 O O . LEU A 1 146 ? -15.122 10.540 6.275 1.00 90.81 146 LEU A O 1
ATOM 1177 N N . TYR A 1 147 ? -13.927 12.367 6.816 1.00 92.06 147 TYR A N 1
ATOM 1178 C CA . TYR A 1 147 ? -12.733 11.971 6.076 1.00 92.06 147 TYR A CA 1
ATOM 1179 C C . TYR A 1 147 ? -12.176 10.656 6.627 1.00 92.06 147 TYR A C 1
ATOM 1181 O O . TYR A 1 147 ? -12.064 9.680 5.887 1.00 92.06 147 TYR A O 1
ATOM 1189 N N . ALA A 1 148 ? -11.950 10.588 7.940 1.00 90.12 148 ALA A N 1
ATOM 1190 C CA . ALA A 1 148 ? -11.404 9.397 8.583 1.00 90.12 148 ALA A CA 1
ATOM 1191 C C . ALA A 1 148 ? -12.332 8.173 8.442 1.00 90.12 148 ALA A C 1
ATOM 1193 O O . ALA A 1 148 ? -11.874 7.075 8.123 1.00 90.12 148 ALA A O 1
ATOM 1194 N N . THR A 1 149 ? -13.648 8.368 8.601 1.00 90.50 149 THR A N 1
ATOM 1195 C CA . THR A 1 149 ? -14.653 7.310 8.410 1.00 90.50 149 THR A CA 1
ATOM 1196 C C . THR A 1 149 ? -14.668 6.806 6.970 1.00 90.50 149 THR A C 1
ATOM 1198 O O . THR A 1 149 ? -14.636 5.597 6.744 1.00 90.50 149 THR A O 1
ATOM 1201 N N . SER A 1 150 ? -14.685 7.709 5.986 1.00 92.19 150 SER A N 1
ATOM 1202 C CA . SER A 1 150 ? -14.697 7.332 4.567 1.00 92.19 150 SER A CA 1
ATOM 1203 C C . SER A 1 150 ? -13.416 6.605 4.149 1.00 92.19 150 SER A C 1
ATOM 1205 O O . SER A 1 150 ? -13.482 5.621 3.408 1.00 92.19 150 SER A O 1
ATOM 1207 N N . LEU A 1 151 ? -12.261 7.030 4.674 1.00 93.88 151 LEU A N 1
ATOM 1208 C CA . LEU A 1 151 ? -10.966 6.408 4.421 1.00 93.88 151 LEU A CA 1
ATOM 1209 C C . LEU A 1 151 ? -10.907 4.994 5.008 1.00 93.88 151 LEU A C 1
ATOM 1211 O O . LEU A 1 151 ? -10.594 4.047 4.285 1.00 93.88 151 LEU A O 1
ATOM 1215 N N . LYS A 1 152 ? -11.291 4.838 6.282 1.00 92.25 152 LYS A N 1
ATOM 1216 C CA . LYS A 1 152 ? -11.427 3.529 6.939 1.00 92.25 152 LYS A CA 1
ATOM 1217 C C . LYS A 1 152 ? -12.365 2.618 6.152 1.00 92.25 152 LYS A C 1
ATOM 1219 O O . LYS A 1 152 ? -12.000 1.485 5.850 1.00 92.25 152 LYS A O 1
ATOM 1224 N N . PHE A 1 153 ? -13.549 3.117 5.790 1.00 91.81 153 PHE A N 1
ATOM 1225 C CA . PHE A 1 153 ? -14.547 2.346 5.053 1.00 91.81 153 PHE A CA 1
ATOM 1226 C C . PHE A 1 153 ? -13.987 1.828 3.724 1.00 91.81 153 PHE A C 1
ATOM 1228 O O . PHE A 1 153 ? -14.055 0.632 3.430 1.00 91.81 153 PHE A O 1
ATOM 1235 N N . ARG A 1 154 ? -13.389 2.722 2.931 1.00 95.06 154 ARG A N 1
ATOM 1236 C CA . ARG A 1 154 ? -12.812 2.368 1.635 1.00 95.06 154 ARG A CA 1
ATOM 1237 C C . ARG A 1 154 ? -11.705 1.325 1.776 1.00 95.06 154 ARG A C 1
ATOM 1239 O O . ARG A 1 154 ? -11.763 0.311 1.084 1.00 95.06 154 ARG A O 1
ATOM 1246 N N . LEU A 1 155 ? -10.732 1.553 2.660 1.00 95.88 155 LEU A N 1
ATOM 1247 C CA . LEU A 1 155 ? -9.588 0.652 2.822 1.00 95.88 155 LEU A CA 1
ATOM 1248 C C . LEU A 1 155 ? -10.030 -0.735 3.299 1.00 95.88 155 LEU A C 1
ATOM 1250 O O . LEU A 1 155 ? -9.636 -1.738 2.711 1.00 95.88 155 LEU A O 1
ATOM 1254 N N . LEU A 1 156 ? -10.917 -0.814 4.289 1.00 94.38 156 LEU A N 1
ATOM 1255 C CA . LEU A 1 156 ? -11.430 -2.094 4.778 1.00 94.38 156 LEU A CA 1
ATOM 1256 C C . LEU A 1 156 ? -12.181 -2.874 3.684 1.00 94.38 156 LEU A C 1
ATOM 1258 O O . LEU A 1 156 ? -11.933 -4.064 3.501 1.00 94.38 156 LEU A O 1
ATOM 1262 N N . ARG A 1 157 ? -13.031 -2.220 2.882 1.00 94.50 157 ARG A N 1
ATOM 1263 C CA . ARG A 1 157 ? -13.703 -2.889 1.750 1.00 94.50 157 ARG A CA 1
ATOM 1264 C C . ARG A 1 157 ? -12.725 -3.377 0.689 1.00 94.50 157 ARG A C 1
ATOM 1266 O O . ARG A 1 157 ? -12.904 -4.478 0.177 1.00 94.50 157 ARG A O 1
ATOM 1273 N N . GLN A 1 158 ? -11.705 -2.582 0.364 1.00 94.94 158 GLN A N 1
ATOM 1274 C CA . GLN A 1 158 ? -10.683 -2.962 -0.618 1.00 94.94 158 GLN A CA 1
ATOM 1275 C C . GLN A 1 158 ? -9.918 -4.224 -0.204 1.00 94.94 158 GLN A C 1
ATOM 1277 O O . GLN A 1 158 ? -9.535 -5.007 -1.066 1.00 94.94 158 GLN A O 1
ATOM 1282 N N . HIS A 1 159 ? -9.738 -4.439 1.100 1.00 94.38 159 HIS A N 1
ATOM 1283 C CA . HIS A 1 159 ? -9.077 -5.622 1.659 1.00 94.38 159 HIS A CA 1
ATOM 1284 C C . HIS A 1 159 ? -10.044 -6.755 2.041 1.00 94.38 159 HIS A C 1
ATOM 1286 O O . HIS A 1 159 ? -9.634 -7.734 2.653 1.00 94.38 159 HIS A O 1
ATOM 1292 N N . GLY A 1 160 ? -11.321 -6.658 1.655 1.00 93.94 160 GLY A N 1
ATOM 1293 C CA . GLY A 1 160 ? -12.296 -7.743 1.812 1.00 93.94 160 GLY A CA 1
ATOM 1294 C C . GLY A 1 160 ? -12.980 -7.822 3.178 1.00 93.94 160 GLY A C 1
ATOM 1295 O O . GLY A 1 160 ? -13.717 -8.775 3.428 1.00 93.94 160 GLY A O 1
ATOM 1296 N N . TYR A 1 161 ? -12.803 -6.830 4.053 1.00 92.62 161 TYR A N 1
ATOM 1297 C CA . TYR A 1 161 ? -13.508 -6.794 5.333 1.00 92.62 161 TYR A CA 1
ATOM 1298 C C . TYR A 1 161 ? -14.994 -6.483 5.137 1.00 92.62 161 TYR A C 1
ATOM 1300 O O . TYR A 1 161 ? -15.384 -5.575 4.389 1.00 92.62 161 TYR A O 1
ATOM 1308 N N . ASN A 1 162 ? -15.840 -7.217 5.860 1.00 90.69 162 ASN A N 1
ATOM 1309 C CA . ASN A 1 162 ? -17.277 -6.997 5.836 1.00 90.69 162 ASN A CA 1
ATOM 1310 C C . ASN A 1 162 ? -17.672 -5.885 6.812 1.00 90.69 162 ASN A C 1
ATOM 1312 O O . ASN A 1 162 ? -17.936 -6.129 7.985 1.00 90.69 162 ASN A O 1
ATOM 1316 N N . ILE A 1 163 ? -17.719 -4.653 6.318 1.00 87.12 163 ILE A N 1
ATOM 1317 C CA . ILE A 1 163 ? -18.168 -3.498 7.097 1.00 87.12 163 ILE A CA 1
ATOM 1318 C C . ILE A 1 163 ? -19.617 -3.134 6.763 1.00 87.12 163 ILE A C 1
ATOM 1320 O O . ILE A 1 163 ? -19.995 -3.048 5.589 1.00 87.12 163 ILE A O 1
ATOM 1324 N N . SER A 1 164 ? -20.426 -2.891 7.797 1.00 82.94 164 SER A N 1
ATOM 1325 C CA . SER A 1 164 ? -21.798 -2.403 7.622 1.00 82.94 164 SER A CA 1
ATOM 1326 C C . SER A 1 164 ? -21.802 -1.026 6.950 1.00 82.94 164 SER A C 1
ATOM 1328 O O . SER A 1 164 ? -20.945 -0.184 7.222 1.00 82.94 164 SER A O 1
ATOM 1330 N N . THR A 1 165 ? -22.761 -0.804 6.052 1.00 74.75 165 THR A N 1
ATOM 1331 C CA . THR A 1 165 ? -22.948 0.459 5.321 1.00 74.75 165 THR A CA 1
ATOM 1332 C C . THR A 1 165 ? -23.739 1.509 6.103 1.00 74.75 165 THR A C 1
ATOM 1334 O O . THR A 1 165 ? -23.807 2.647 5.648 1.00 74.75 165 THR A O 1
ATOM 1337 N N . GLY A 1 166 ? -24.318 1.173 7.261 1.00 67.12 166 GLY A N 1
ATOM 1338 C CA . GLY A 1 166 ? -25.032 2.145 8.090 1.00 67.12 166 GLY A CA 1
ATOM 1339 C C . GLY A 1 166 ? -25.897 1.530 9.194 1.00 67.12 166 GLY A C 1
ATOM 1340 O O . GLY A 1 166 ? -26.512 0.495 8.962 1.00 67.12 166 GLY A O 1
ATOM 1341 N N . TYR A 1 167 ? -25.864 2.234 10.336 1.00 48.12 167 TYR A N 1
ATOM 1342 C CA . TYR A 1 167 ? -26.738 2.301 11.529 1.00 48.12 167 TYR A CA 1
ATOM 1343 C C . TYR A 1 167 ? -27.314 1.011 12.121 1.00 48.12 167 TYR A C 1
ATOM 1345 O O . TYR A 1 167 ? -28.243 0.427 11.528 1.00 48.12 167 TYR A O 1
#

Sequence (167 aa):
MAFPILGTLPFSYTKNILPPLGKKYSSLATCNPNTFSIKTQCNASSKDAKDDSQTITRRSANSQPSIWTYDYIQSLTNLEVKHTKEFLMLKEKVRMMFNKMENEIDQLEFIDVLQRLGVAYQFNNEIGKILDNIYNSQTSMLKNNLYATSLKFRLLRQHGYNISTGY

InterPro domains:
  IPR001906 Terpene synthase, N-terminal domain [PF01397] (68-165)
  IPR008930 Terpenoid cyclases/protein prenyltransferase alpha-alpha toroid [SSF48239] (64-165)
  IPR036965 Terpene synthase, N-terminal domain superfamily [G3DSA:1.50.10.130] (68-167)
  IPR050148 Terpene synthase-like [PTHR31225] (55-164)

pLDDT: mean 74.26, std 21.45, range [32.09, 97.0]